Protein AF-A0A916JR42-F1 (afdb_monomer_lite)

Secondary structure (DSSP, 8-state):
--EEEHHHHHHH-THHHHTS---HHHHHHHHHTTSS-EEEETTEEEEEHHHHHHHHHHHHHHHTT-

Foldseek 3Di:
DDWDFPVRCCVVCVCCCPPVVDDPVNVVVCVVVVQFDWDADPNTIITDPVSVVVVVVVVVVVVVVD

pLDDT: mean 92.31, std 9.19, range [47.84, 97.81]

Organism: NCBI:txid2829795

Radius of gyration: 11.6 Å; chains: 1; bounding box: 26×22×37 Å

Structure (mmCIF, N/CA/C/O backbone):
data_AF-A0A916JR42-F1
#
_entry.id   AF-A0A916JR42-F1
#
loop_
_atom_site.group_PDB
_atom_site.id
_atom_site.type_symbol
_atom_site.label_atom_id
_atom_site.label_alt_id
_atom_site.label_comp_id
_atom_site.label_asym_id
_atom_site.label_entity_id
_atom_site.label_seq_id
_atom_site.pdbx_PDB_ins_code
_atom_site.Cartn_x
_atom_site.Cartn_y
_atom_site.Cartn_z
_atom_site.occupancy
_atom_site.B_iso_or_equiv
_atom_site.auth_seq_id
_atom_site.auth_comp_id
_atom_site.auth_asym_id
_atom_site.auth_atom_id
_atom_site.pdbx_PDB_model_num
ATOM 1 N N . MET A 1 1 ? 16.069 -1.709 -1.548 1.00 61.12 1 MET A N 1
ATOM 2 C CA . MET A 1 1 ? 14.664 -1.260 -1.446 1.00 61.12 1 MET A CA 1
ATOM 3 C C . MET A 1 1 ? 13.802 -2.388 -1.958 1.00 61.12 1 MET A C 1
ATOM 5 O O . MET A 1 1 ? 14.049 -2.831 -3.072 1.00 61.12 1 MET A O 1
ATOM 9 N N . ASN A 1 2 ? 12.898 -2.903 -1.127 1.00 91.50 2 ASN A N 1
ATOM 10 C CA . ASN A 1 2 ? 11.990 -3.966 -1.538 1.00 91.50 2 ASN A CA 1
ATOM 11 C C . ASN A 1 2 ? 10.721 -3.321 -2.101 1.00 91.50 2 ASN A C 1
ATOM 13 O O . ASN A 1 2 ? 10.140 -2.462 -1.434 1.00 91.50 2 ASN A O 1
ATOM 17 N N . TYR A 1 3 ? 10.356 -3.682 -3.324 1.00 96.06 3 TYR A N 1
ATOM 18 C CA . TYR A 1 3 ? 9.155 -3.196 -3.990 1.00 96.06 3 TYR A CA 1
ATOM 19 C C . TYR A 1 3 ? 8.201 -4.365 -4.158 1.00 96.06 3 TYR A C 1
ATOM 21 O O . TYR A 1 3 ? 8.649 -5.450 -4.513 1.00 96.06 3 TYR A O 1
ATOM 29 N N . LEU A 1 4 ? 6.925 -4.122 -3.906 1.00 96.81 4 LEU A N 1
ATOM 30 C CA . LEU A 1 4 ? 5.865 -5.109 -4.020 1.00 96.81 4 LEU A CA 1
ATOM 31 C C . LEU A 1 4 ? 4.822 -4.594 -5.001 1.00 96.81 4 LEU A C 1
ATOM 33 O O . LEU A 1 4 ? 4.521 -3.397 -5.014 1.00 96.81 4 LEU A O 1
ATOM 37 N N . ASN A 1 5 ? 4.296 -5.482 -5.833 1.00 96.56 5 ASN A N 1
ATOM 38 C CA . ASN A 1 5 ? 3.088 -5.182 -6.587 1.00 96.56 5 ASN A CA 1
ATOM 39 C C . ASN A 1 5 ? 1.856 -5.197 -5.660 1.00 96.56 5 ASN A C 1
ATOM 41 O O . ASN A 1 5 ? 1.952 -5.537 -4.480 1.00 96.56 5 ASN A O 1
ATOM 45 N N . VAL A 1 6 ? 0.705 -4.784 -6.187 1.00 94.38 6 VAL A N 1
ATOM 46 C CA . VAL A 1 6 ? -0.531 -4.654 -5.401 1.00 94.38 6 VAL A CA 1
ATOM 47 C C . VAL A 1 6 ? -0.981 -5.997 -4.811 1.00 94.38 6 VAL A C 1
ATOM 49 O O . VAL A 1 6 ? -1.263 -6.050 -3.617 1.00 94.38 6 VAL A O 1
ATOM 52 N N . ASP A 1 7 ? -0.954 -7.083 -5.587 1.00 95.06 7 ASP A N 1
ATOM 53 C CA . ASP A 1 7 ? -1.319 -8.424 -5.105 1.00 95.06 7 ASP A CA 1
ATOM 54 C C . ASP A 1 7 ? -0.407 -8.866 -3.951 1.00 95.06 7 ASP A C 1
ATOM 56 O O . ASP A 1 7 ? -0.874 -9.296 -2.896 1.00 95.06 7 ASP A O 1
ATOM 60 N N . GLU A 1 8 ? 0.905 -8.665 -4.100 1.00 96.44 8 GLU A N 1
ATOM 61 C CA . GLU A 1 8 ? 1.880 -8.966 -3.054 1.00 96.44 8 GLU A CA 1
ATOM 62 C C . GLU A 1 8 ? 1.635 -8.137 -1.783 1.00 96.44 8 GLU A C 1
ATOM 64 O O . GLU A 1 8 ? 1.864 -8.637 -0.682 1.00 96.44 8 GLU A O 1
ATOM 69 N N . LEU A 1 9 ? 1.173 -6.885 -1.884 1.00 95.75 9 LEU A N 1
ATOM 70 C CA . LEU A 1 9 ? 0.811 -6.097 -0.700 1.00 95.75 9 LEU A CA 1
ATOM 71 C C . LEU A 1 9 ? -0.359 -6.733 0.056 1.00 95.75 9 LEU A C 1
ATOM 73 O O . LEU A 1 9 ? -0.285 -6.859 1.276 1.00 95.75 9 LEU A O 1
ATOM 77 N N . PHE A 1 10 ? -1.403 -7.168 -0.647 1.00 94.75 10 PHE A N 1
ATOM 78 C CA . PHE A 1 10 ? -2.549 -7.831 -0.023 1.00 94.75 10 PHE A CA 1
ATOM 79 C C . PHE A 1 10 ? -2.189 -9.180 0.605 1.00 94.75 10 PHE A C 1
ATOM 81 O O . PHE A 1 10 ? -2.717 -9.519 1.664 1.00 94.75 10 PHE A O 1
ATOM 88 N N . GLU A 1 11 ? -1.263 -9.924 0.001 1.00 95.56 11 GLU A N 1
ATOM 89 C CA . GLU A 1 11 ? -0.759 -11.181 0.563 1.00 95.56 11 GLU A CA 1
ATOM 90 C C . GLU A 1 11 ? 0.121 -10.966 1.802 1.00 95.56 11 GLU A C 1
ATOM 92 O O . GLU A 1 11 ? 0.017 -11.713 2.776 1.00 95.56 11 GLU A O 1
ATOM 97 N N . ASN A 1 12 ? 0.997 -9.954 1.781 1.00 95.31 12 ASN A N 1
ATOM 98 C CA . ASN A 1 12 ? 1.933 -9.688 2.879 1.00 95.31 12 ASN A CA 1
ATOM 99 C C . ASN A 1 12 ? 1.278 -8.934 4.050 1.00 95.31 12 ASN A C 1
ATOM 101 O O . ASN A 1 12 ? 1.756 -9.060 5.178 1.00 95.31 12 ASN A O 1
ATOM 105 N N . TYR A 1 13 ? 0.213 -8.169 3.794 1.00 94.81 13 TYR A N 1
ATOM 106 C CA . TYR A 1 13 ? -0.483 -7.343 4.785 1.00 94.81 13 TYR A CA 1
ATOM 107 C C . TYR A 1 13 ? -2.001 -7.587 4.734 1.00 94.81 13 TYR A C 1
ATOM 109 O O . TYR A 1 13 ? -2.757 -6.691 4.354 1.00 94.81 13 TYR A O 1
ATOM 117 N N . PRO A 1 14 ? -2.491 -8.784 5.102 1.00 92.69 14 PRO A N 1
ATOM 118 C CA . PRO A 1 14 ? -3.910 -9.136 4.988 1.00 92.69 14 PRO A CA 1
ATOM 119 C C . PRO A 1 14 ? -4.847 -8.210 5.785 1.00 92.69 14 PRO A C 1
ATOM 121 O O . PRO A 1 14 ? -6.035 -8.110 5.464 1.00 92.69 14 PRO A O 1
ATOM 124 N N . GLU A 1 15 ? -4.336 -7.499 6.795 1.00 91.62 15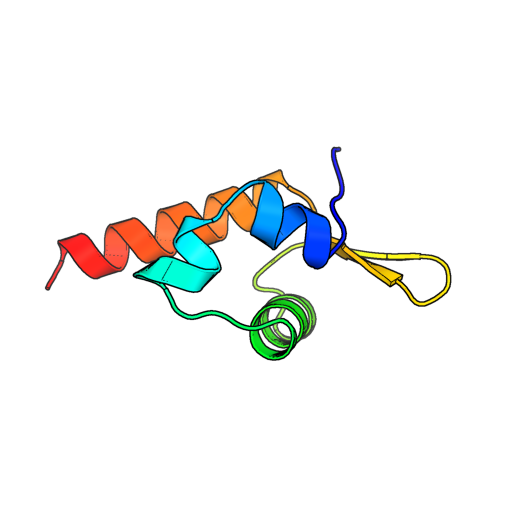 GLU A N 1
ATOM 125 C CA . GLU A 1 15 ? -5.070 -6.474 7.545 1.00 91.62 15 GLU A CA 1
ATOM 126 C C . GLU A 1 15 ? -5.596 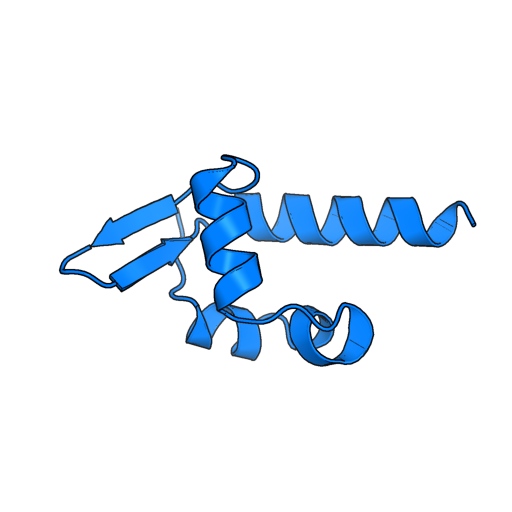-5.336 6.656 1.00 91.62 15 GLU A C 1
ATOM 128 O O . GLU A 1 15 ? -6.641 -4.757 6.953 1.00 91.62 15 GLU A O 1
ATOM 133 N N . ILE A 1 16 ? -4.930 -5.028 5.537 1.00 92.44 16 ILE A N 1
ATOM 134 C CA . ILE A 1 16 ? -5.345 -3.909 4.684 1.00 92.44 16 ILE A CA 1
ATOM 135 C C . ILE A 1 16 ? -6.681 -4.195 3.993 1.00 92.44 16 ILE A C 1
ATOM 137 O O . ILE A 1 16 ? -7.484 -3.284 3.821 1.00 92.44 16 ILE A O 1
ATOM 141 N N . ASN A 1 17 ? -6.958 -5.458 3.653 1.00 90.50 17 ASN A N 1
ATOM 142 C CA . ASN A 1 17 ? -8.236 -5.866 3.069 1.00 90.50 17 ASN A CA 1
ATOM 143 C C . ASN A 1 17 ? -9.270 -6.198 4.155 1.00 90.50 17 ASN A C 1
ATOM 145 O O . ASN A 1 17 ? -10.424 -5.787 4.068 1.00 90.50 17 ASN A O 1
ATOM 149 N N . ASN A 1 18 ? -8.861 -6.924 5.198 1.00 89.75 18 ASN A N 1
ATOM 150 C CA . ASN A 1 18 ? -9.799 -7.419 6.206 1.00 89.75 18 ASN A CA 1
ATOM 151 C C . ASN A 1 18 ? -10.266 -6.323 7.172 1.00 89.75 18 ASN A C 1
ATOM 153 O O . ASN A 1 18 ? -11.467 -6.199 7.42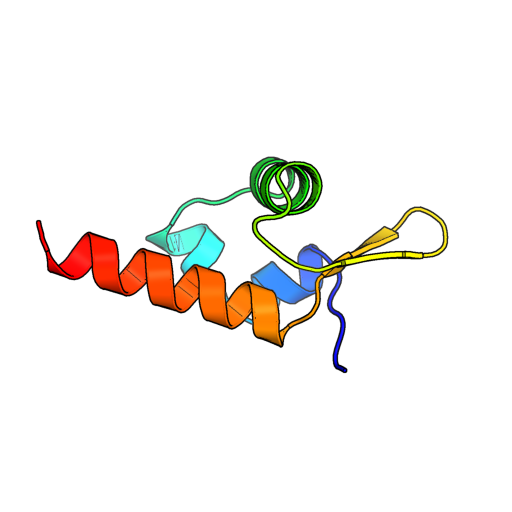5 1.00 89.75 18 ASN A O 1
ATOM 157 N N . ASP A 1 19 ? -9.331 -5.518 7.678 1.00 91.75 19 ASP A N 1
ATOM 158 C CA . ASP A 1 19 ? -9.604 -4.521 8.712 1.00 91.75 19 ASP A CA 1
ATOM 159 C C . ASP A 1 19 ? -9.825 -3.145 8.080 1.00 91.75 19 ASP A C 1
ATOM 161 O O . ASP A 1 19 ? -10.868 -2.520 8.282 1.00 91.75 19 ASP A O 1
ATOM 165 N N . PHE A 1 20 ? -8.876 -2.689 7.252 1.00 92.19 20 PHE A N 1
ATOM 166 C CA . PHE A 1 20 ? -8.937 -1.349 6.652 1.00 92.19 20 PHE A CA 1
ATOM 167 C C . PHE A 1 20 ? -9.852 -1.276 5.428 1.00 92.19 20 PHE A C 1
ATOM 169 O O . PHE A 1 20 ? -10.274 -0.181 5.051 1.00 92.19 20 PHE A O 1
ATOM 176 N N . LYS A 1 21 ? -10.192 -2.432 4.838 1.00 93.12 21 LYS A N 1
ATOM 177 C CA . LYS A 1 21 ? -11.054 -2.568 3.652 1.00 93.12 21 LYS A CA 1
ATOM 178 C C . LYS A 1 21 ? -10.553 -1.786 2.435 1.00 93.12 21 LYS A C 1
ATOM 180 O O . LYS A 1 21 ? -11.362 -1.356 1.611 1.00 93.12 21 LYS A O 1
ATOM 185 N N . TRP A 1 22 ? -9.238 -1.604 2.335 1.00 95.00 22 TRP A N 1
ATOM 186 C CA . TRP A 1 22 ? -8.589 -1.014 1.171 1.00 95.00 22 TRP A CA 1
ATOM 187 C C . TRP A 1 22 ? -8.657 -1.972 -0.016 1.00 95.00 22 TRP A C 1
ATOM 189 O O . TRP A 1 22 ? -8.536 -3.186 0.136 1.00 95.00 22 TRP A O 1
ATOM 199 N N . LYS A 1 23 ? -8.846 -1.406 -1.201 1.00 95.44 23 LYS A N 1
ATOM 200 C CA . LYS A 1 23 ? -8.907 -2.084 -2.496 1.00 95.44 23 LYS A CA 1
ATOM 201 C C . LYS A 1 23 ? -7.752 -1.629 -3.376 1.00 95.44 23 LYS A C 1
ATOM 203 O O . LYS A 1 23 ? -7.136 -0.599 -3.119 1.00 95.44 23 LYS A O 1
ATOM 208 N N . ASP A 1 24 ? -7.517 -2.336 -4.473 1.00 94.25 24 ASP A N 1
ATOM 209 C CA . ASP A 1 24 ? -6.488 -2.007 -5.467 1.00 94.25 24 ASP A CA 1
ATOM 210 C C . ASP A 1 24 ? -6.564 -0.547 -5.947 1.00 94.25 24 ASP A C 1
ATOM 212 O O . ASP A 1 24 ? -5.536 0.111 -6.138 1.00 94.25 24 ASP A O 1
ATOM 216 N N . SER A 1 25 ? -7.786 -0.019 -6.107 1.00 95.44 25 SER A N 1
ATOM 217 C CA . SER A 1 25 ? -8.025 1.384 -6.463 1.00 95.44 25 SER A CA 1
ATOM 218 C C . SER A 1 25 ? -7.486 2.346 -5.411 1.00 95.44 25 SER A C 1
ATOM 220 O O . SER A 1 25 ? -6.884 3.352 -5.770 1.00 95.44 25 SER A O 1
ATOM 222 N N . ASP A 1 26 ? -7.642 2.011 -4.130 1.00 96.25 26 ASP A N 1
ATOM 223 C CA . ASP A 1 26 ? -7.171 2.838 -3.020 1.00 96.25 26 ASP A CA 1
ATOM 224 C C . ASP A 1 26 ? -5.640 2.823 -2.974 1.00 96.25 26 ASP A C 1
ATOM 226 O O . ASP A 1 26 ? -5.012 3.864 -2.819 1.00 96.25 26 ASP A O 1
ATOM 230 N N . ILE A 1 27 ? -5.011 1.662 -3.206 1.00 95.88 27 ILE A N 1
ATOM 231 C CA . ILE A 1 27 ? -3.543 1.557 -3.275 1.00 95.88 27 ILE A CA 1
ATOM 232 C C . ILE A 1 27 ? -2.986 2.402 -4.426 1.00 95.88 27 ILE A C 1
ATOM 234 O O . ILE A 1 27 ? -1.955 3.066 -4.284 1.00 95.88 27 ILE A O 1
ATOM 238 N N . THR A 1 28 ? -3.687 2.397 -5.561 1.00 95.50 28 THR A N 1
ATOM 239 C CA . THR A 1 28 ? -3.341 3.225 -6.720 1.00 95.50 28 THR A CA 1
ATOM 240 C C . THR A 1 28 ? -3.475 4.709 -6.381 1.00 95.50 28 THR A C 1
ATOM 242 O O . THR A 1 28 ? -2.538 5.471 -6.613 1.00 95.50 28 THR A O 1
ATOM 245 N N . GLU A 1 29 ? -4.575 5.112 -5.743 1.00 96.75 29 GLU A N 1
ATOM 246 C CA . GLU A 1 29 ? -4.789 6.489 -5.292 1.00 96.75 29 GLU A CA 1
ATOM 247 C C . GLU A 1 29 ? -3.728 6.928 -4.270 1.00 96.75 29 GLU A C 1
ATOM 249 O O . GLU A 1 29 ? -3.190 8.028 -4.370 1.00 96.75 29 GLU A O 1
ATOM 254 N N . PHE A 1 30 ? -3.319 6.062 -3.336 1.00 96.62 30 PHE A N 1
ATOM 255 C CA . PHE A 1 30 ? -2.247 6.374 -2.384 1.00 96.62 30 PHE A CA 1
ATOM 256 C C . PHE A 1 30 ? -0.925 6.687 -3.086 1.00 96.62 30 PHE A C 1
ATOM 258 O O . PHE A 1 30 ? -0.179 7.567 -2.646 1.00 96.62 30 PHE A O 1
ATOM 265 N N . PHE A 1 31 ? -0.622 5.988 -4.179 1.00 96.88 31 PHE A N 1
ATOM 266 C CA . PHE A 1 31 ? 0.545 6.286 -4.999 1.00 96.88 31 PHE A CA 1
ATOM 267 C C . PHE A 1 31 ? 0.383 7.609 -5.762 1.00 96.88 31 PHE A C 1
ATOM 269 O O . PHE A 1 31 ? 1.285 8.450 -5.722 1.00 96.88 31 PHE A O 1
ATOM 276 N N . GLU A 1 32 ? -0.764 7.836 -6.404 1.00 96.00 32 GLU A N 1
ATOM 277 C CA . GLU A 1 32 ? -1.046 9.064 -7.161 1.00 96.00 32 GLU A CA 1
ATOM 278 C C . GLU A 1 32 ? -1.035 10.319 -6.272 1.00 96.00 32 GLU A C 1
ATOM 280 O O . GLU A 1 32 ? -0.464 11.351 -6.639 1.00 96.00 32 GLU A O 1
ATOM 285 N N . CYS A 1 33 ? -1.567 10.211 -5.054 1.00 96.62 33 CYS A N 1
ATOM 286 C CA . CYS A 1 33 ? -1.540 11.254 -4.030 1.00 96.62 33 CYS A CA 1
ATOM 287 C C . CYS A 1 33 ? -0.189 11.380 -3.308 1.00 96.62 33 CYS A C 1
ATOM 289 O O . CYS A 1 33 ? -0.052 12.226 -2.422 1.00 96.62 33 CYS A O 1
ATOM 291 N N . LYS A 1 34 ? 0.822 10.578 -3.677 1.00 95.25 34 LYS A N 1
ATOM 292 C CA . LYS A 1 34 ? 2.163 10.552 -3.061 1.00 95.25 34 LYS A CA 1
ATOM 293 C C . LYS A 1 34 ? 2.151 10.247 -1.557 1.00 95.25 34 LYS A C 1
ATOM 295 O O . LYS A 1 34 ? 3.051 10.675 -0.835 1.00 95.25 34 LYS A O 1
ATOM 300 N N . LEU A 1 35 ? 1.151 9.503 -1.087 1.00 95.88 35 LEU A N 1
ATOM 301 C CA . LEU A 1 35 ? 1.104 8.983 0.282 1.00 95.88 35 LEU A CA 1
ATOM 302 C C . LEU A 1 35 ? 2.078 7.819 0.467 1.00 95.88 35 LEU A C 1
ATOM 304 O O . LEU A 1 35 ? 2.613 7.622 1.554 1.00 95.88 35 LEU A O 1
ATOM 308 N N . VAL A 1 36 ? 2.342 7.072 -0.606 1.00 9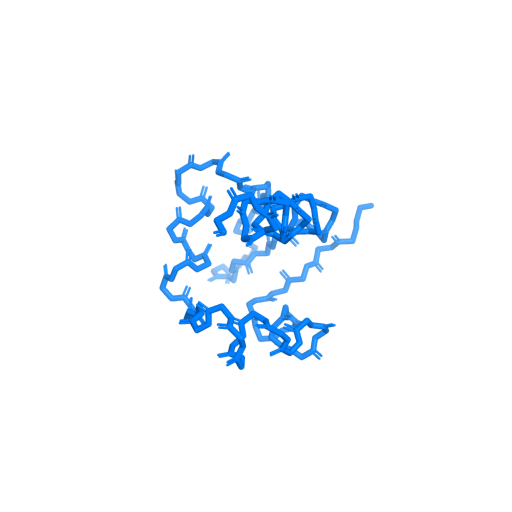6.50 36 VAL A N 1
ATOM 309 C CA . VAL A 1 36 ? 3.342 6.003 -0.637 1.00 96.50 36 VAL A CA 1
ATOM 310 C C . VAL A 1 36 ? 4.321 6.225 -1.778 1.00 96.50 36 VAL A C 1
ATOM 312 O O . VAL A 1 36 ? 3.992 6.805 -2.813 1.00 96.50 36 VAL A O 1
ATOM 315 N N . ASN A 1 37 ? 5.550 5.747 -1.600 1.00 97.06 37 ASN A N 1
ATOM 316 C CA . ASN A 1 37 ? 6.554 5.787 -2.651 1.00 97.06 37 ASN A CA 1
ATOM 317 C C . ASN A 1 37 ? 6.408 4.553 -3.538 1.00 97.06 37 ASN A C 1
ATOM 319 O O . ASN A 1 37 ? 6.241 3.440 -3.044 1.00 97.06 37 ASN A O 1
ATOM 323 N N . GLY A 1 38 ? 6.548 4.727 -4.845 1.00 95.62 38 GLY A N 1
ATOM 324 C CA . GLY A 1 38 ? 6.436 3.634 -5.800 1.00 95.62 38 GLY A CA 1
ATOM 325 C C . GLY A 1 38 ? 7.000 4.000 -7.163 1.00 95.62 38 GLY A C 1
ATOM 326 O O . GLY A 1 38 ? 7.581 5.071 -7.349 1.00 95.62 38 GLY A O 1
ATOM 327 N N . LYS A 1 39 ? 6.847 3.089 -8.116 1.00 95.69 39 LYS A N 1
ATOM 328 C CA . LYS A 1 39 ? 7.173 3.294 -9.525 1.00 95.69 39 LYS A CA 1
ATOM 329 C C . LYS A 1 39 ? 6.299 2.404 -10.399 1.00 95.69 39 LYS A C 1
ATOM 331 O O . LYS A 1 39 ? 5.855 1.348 -9.963 1.00 95.69 39 LYS A O 1
ATOM 336 N N . MET A 1 40 ? 6.138 2.802 -11.654 1.00 96.06 40 MET A N 1
ATOM 337 C CA . MET A 1 40 ? 5.593 1.930 -12.690 1.00 96.06 40 MET A CA 1
ATOM 338 C C . MET A 1 40 ? 6.741 1.169 -13.360 1.00 96.06 40 MET A C 1
ATOM 340 O O . MET A 1 40 ? 7.686 1.792 -13.845 1.00 96.06 40 MET A O 1
ATOM 344 N N . ASP A 1 41 ? 6.662 -0.159 -13.410 1.00 95.00 41 ASP A N 1
ATOM 345 C CA . ASP A 1 41 ? 7.591 -1.017 -14.155 1.00 95.00 41 ASP A CA 1
ATOM 346 C C . ASP A 1 41 ? 6.796 -1.867 -15.147 1.00 95.00 41 ASP A C 1
ATOM 348 O O . ASP A 1 41 ? 5.955 -2.670 -14.754 1.00 95.00 41 ASP A O 1
ATOM 352 N N . LYS A 1 42 ? 6.996 -1.635 -16.452 1.00 94.25 42 LYS A N 1
ATOM 353 C CA . LYS A 1 42 ? 6.294 -2.352 -17.540 1.00 94.25 42 LYS A CA 1
ATOM 354 C C . LYS A 1 42 ? 4.759 -2.395 -17.390 1.00 94.25 42 LYS A C 1
ATOM 356 O O . LYS A 1 42 ? 4.125 -3.372 -17.769 1.00 94.25 42 LYS A O 1
ATOM 361 N N . GLY A 1 43 ? 4.167 -1.324 -16.859 1.00 93.00 43 GLY A N 1
ATOM 362 C CA . GLY A 1 43 ? 2.718 -1.217 -16.644 1.00 93.00 43 GLY A CA 1
ATOM 363 C C . GLY A 1 43 ? 2.221 -1.790 -15.314 1.00 93.00 43 GLY A C 1
ATOM 364 O O . GLY A 1 43 ? 1.033 -1.691 -15.037 1.00 93.00 43 GLY A O 1
ATOM 365 N N . VAL A 1 44 ? 3.109 -2.328 -14.476 1.00 95.19 44 VAL A N 1
ATOM 366 C CA . VAL A 1 44 ? 2.788 -2.801 -13.126 1.00 95.19 44 VAL A CA 1
ATOM 367 C C . VAL A 1 44 ? 3.160 -1.728 -12.109 1.00 95.19 44 VAL A C 1
ATOM 369 O O . VAL A 1 44 ? 4.281 -1.210 -12.121 1.00 95.19 44 VAL A O 1
ATOM 372 N N . LEU A 1 45 ? 2.220 -1.401 -11.223 1.00 96.31 45 LEU A N 1
ATOM 373 C CA . LEU A 1 45 ? 2.469 -0.528 -10.083 1.00 96.31 45 LEU A CA 1
ATOM 374 C C . LEU A 1 45 ? 3.256 -1.288 -9.016 1.00 96.31 45 LEU A C 1
ATOM 376 O O . LEU A 1 45 ? 2.807 -2.310 -8.505 1.00 96.31 45 LEU A O 1
ATOM 380 N N . LEU A 1 46 ? 4.431 -0.764 -8.681 1.00 97.69 46 LEU A N 1
ATOM 381 C CA . LEU A 1 46 ? 5.309 -1.293 -7.652 1.00 97.69 46 LEU A CA 1
ATOM 382 C C . LEU A 1 46 ? 5.446 -0.281 -6.520 1.00 97.69 46 LEU A C 1
ATOM 384 O O . LEU A 1 46 ? 5.969 0.816 -6.716 1.00 97.69 46 LEU A O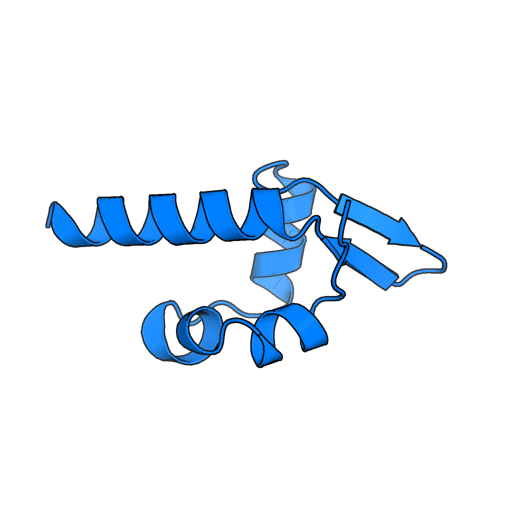 1
ATOM 388 N N . ILE A 1 47 ? 5.039 -0.666 -5.318 1.00 97.81 47 ILE A N 1
ATOM 389 C CA . ILE A 1 47 ? 5.088 0.167 -4.121 1.00 97.81 47 ILE A CA 1
ATOM 390 C C . ILE A 1 47 ? 6.288 -0.226 -3.267 1.00 97.81 47 ILE A C 1
ATOM 392 O O . ILE A 1 47 ? 6.582 -1.401 -3.058 1.00 97.81 47 ILE A O 1
ATOM 396 N N . SER A 1 48 ? 7.011 0.769 -2.764 1.00 97.31 48 SER A N 1
ATOM 397 C CA . SER A 1 48 ? 8.073 0.559 -1.787 1.00 97.31 48 SER A CA 1
ATOM 398 C C . SER A 1 48 ? 7.466 0.023 -0.496 1.00 97.31 48 SER A C 1
ATOM 400 O O . SER A 1 48 ? 6.668 0.705 0.152 1.00 97.31 48 SER A O 1
ATOM 402 N N . ARG A 1 49 ? 7.907 -1.173 -0.092 1.00 96.38 49 ARG A N 1
ATOM 403 C CA . ARG A 1 49 ? 7.437 -1.852 1.119 1.00 96.38 49 ARG A CA 1
ATOM 404 C C . ARG A 1 49 ? 7.466 -0.927 2.333 1.00 96.38 49 ARG A C 1
ATOM 406 O O . ARG A 1 49 ? 6.460 -0.761 3.004 1.00 96.38 49 ARG A O 1
ATOM 413 N N . LYS A 1 50 ? 8.602 -0.258 2.549 1.00 95.88 50 LYS A N 1
ATOM 414 C CA . LYS A 1 50 ? 8.803 0.609 3.712 1.00 95.88 50 LYS A CA 1
ATOM 415 C C . LYS A 1 50 ? 7.776 1.743 3.786 1.00 95.88 50 LYS A C 1
ATOM 417 O O . LYS A 1 50 ? 7.191 1.960 4.831 1.00 95.88 50 LYS A O 1
ATOM 422 N N . SER A 1 51 ? 7.527 2.447 2.679 1.00 96.69 51 SER A N 1
ATOM 423 C CA . SER A 1 51 ? 6.553 3.549 2.702 1.00 96.69 51 SER A CA 1
ATOM 424 C C . SER A 1 51 ? 5.123 3.060 2.895 1.00 96.69 51 SER A C 1
ATOM 426 O O . SER A 1 51 ? 4.296 3.794 3.418 1.00 96.69 51 SER A O 1
ATOM 428 N N . PHE A 1 52 ? 4.828 1.836 2.455 1.00 96.62 52 PHE A N 1
ATOM 429 C CA . PHE A 1 52 ? 3.530 1.225 2.692 1.00 96.62 52 PHE A CA 1
ATOM 430 C C . PHE A 1 52 ? 3.356 0.833 4.165 1.00 96.62 52 PHE A C 1
ATOM 432 O O . PHE A 1 52 ? 2.322 1.124 4.757 1.00 96.62 52 PHE A O 1
ATOM 439 N N . GLU A 1 53 ? 4.391 0.257 4.782 1.00 96.06 53 GLU A N 1
ATOM 440 C CA . GLU A 1 53 ? 4.425 -0.035 6.222 1.00 96.06 53 GLU A CA 1
ATOM 441 C C . GLU A 1 53 ? 4.251 1.237 7.062 1.00 96.06 53 GLU A C 1
ATOM 443 O O . GLU A 1 53 ? 3.443 1.239 7.991 1.00 96.06 53 GLU A O 1
ATOM 448 N N . ASP A 1 54 ? 4.925 2.331 6.691 1.00 95.94 54 ASP A N 1
ATOM 449 C CA . ASP A 1 54 ? 4.775 3.635 7.350 1.00 95.94 54 ASP A CA 1
ATOM 450 C C . ASP A 1 54 ? 3.307 4.131 7.283 1.00 95.94 54 ASP A C 1
ATOM 452 O O . ASP A 1 54 ? 2.771 4.645 8.269 1.00 95.94 54 ASP A O 1
ATOM 456 N N . LEU A 1 55 ? 2.618 3.934 6.147 1.00 95.25 55 LEU A N 1
ATOM 457 C CA . LEU A 1 55 ? 1.201 4.289 5.980 1.00 95.25 55 LEU A CA 1
ATOM 458 C C . LEU A 1 55 ? 0.272 3.409 6.836 1.00 95.25 55 LEU A C 1
ATOM 460 O O . LEU A 1 55 ? -0.650 3.923 7.475 1.00 95.25 55 LEU A O 1
ATOM 464 N N . ILE A 1 56 ? 0.512 2.095 6.874 1.00 94.88 56 ILE A N 1
ATOM 465 C CA . ILE A 1 56 ? -0.225 1.148 7.728 1.00 94.88 56 ILE A CA 1
ATOM 466 C C . ILE A 1 56 ? -0.068 1.541 9.200 1.00 94.88 56 ILE A C 1
ATOM 468 O O . ILE A 1 56 ? -1.046 1.565 9.952 1.00 94.88 56 ILE 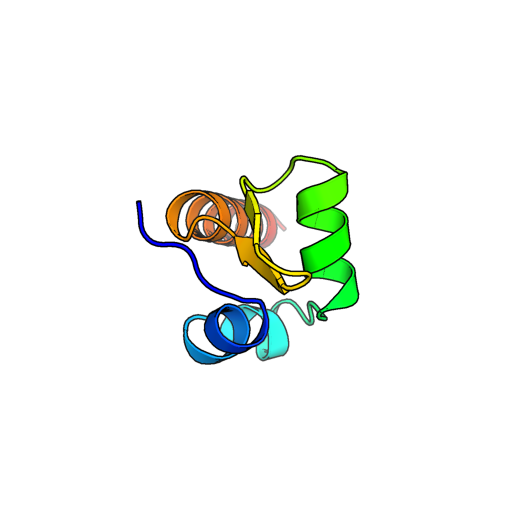A O 1
ATOM 472 N N . GLU A 1 57 ? 1.153 1.858 9.630 1.00 94.81 57 GLU A N 1
ATOM 473 C CA . GLU A 1 57 ? 1.418 2.270 11.004 1.00 94.81 57 GLU A CA 1
ATOM 474 C C . GLU A 1 57 ? 0.685 3.570 11.344 1.00 94.81 57 GLU A C 1
ATOM 476 O O . GLU A 1 57 ? 0.015 3.644 12.378 1.00 94.81 57 GLU A O 1
ATOM 481 N N . PHE A 1 58 ? 0.737 4.564 10.454 1.00 93.31 58 PHE A N 1
ATOM 482 C CA . PHE A 1 58 ? -0.017 5.803 10.617 1.00 93.31 58 PHE A CA 1
ATOM 483 C C . PHE A 1 58 ? -1.518 5.530 10.784 1.00 93.31 58 PHE A C 1
ATOM 485 O O . PHE A 1 58 ? -2.127 6.016 11.740 1.00 93.31 58 PHE A O 1
ATOM 492 N N . ARG A 1 59 ? -2.109 4.693 9.919 1.00 90.25 59 ARG A N 1
ATOM 493 C CA . ARG A 1 59 ? -3.527 4.314 10.004 1.00 90.25 59 ARG A CA 1
ATOM 494 C C . ARG A 1 59 ? -3.877 3.706 11.368 1.00 90.25 59 ARG A C 1
ATOM 496 O O . ARG A 1 59 ? -4.839 4.147 11.994 1.00 90.25 59 ARG A O 1
ATOM 503 N N . ARG A 1 60 ? -3.059 2.772 11.866 1.00 90.75 60 ARG A N 1
ATOM 504 C CA . ARG A 1 60 ? -3.236 2.140 13.191 1.00 90.75 60 ARG A CA 1
ATOM 505 C C . ARG A 1 60 ? -3.184 3.138 14.343 1.00 90.75 60 ARG A C 1
ATOM 507 O O . ARG A 1 60 ? -3.857 2.951 15.354 1.00 90.75 60 ARG A O 1
ATOM 514 N N . GLN A 1 61 ? -2.342 4.163 14.242 1.00 91.12 61 GLN A N 1
ATOM 515 C CA . GLN A 1 61 ? -2.234 5.186 15.282 1.00 91.12 61 GLN A CA 1
ATOM 516 C C . GLN A 1 61 ? -3.451 6.113 15.307 1.00 91.12 61 GLN A C 1
ATOM 518 O O . GLN A 1 61 ? -3.842 6.552 16.389 1.00 91.12 61 GLN A O 1
ATOM 523 N N . VAL A 1 62 ? -4.046 6.397 14.145 1.00 86.44 62 VAL A N 1
ATOM 524 C CA . VAL A 1 62 ? -5.286 7.179 14.051 1.00 86.44 62 VAL A CA 1
ATOM 525 C C . VAL A 1 62 ? -6.444 6.416 14.697 1.00 86.44 62 VAL A C 1
ATOM 527 O O . VAL A 1 62 ? -7.131 6.986 15.533 1.00 86.44 62 VAL A O 1
ATOM 530 N N . GLU A 1 63 ? -6.592 5.118 14.420 1.00 75.31 63 GLU A N 1
ATOM 531 C CA . GLU A 1 63 ? -7.671 4.296 15.002 1.00 75.31 63 GLU A CA 1
ATOM 532 C C . GLU A 1 63 ? -7.590 4.132 16.525 1.00 75.31 63 GLU A C 1
ATOM 534 O O . GLU A 1 63 ? -8.603 3.903 17.169 1.00 75.31 63 GLU A O 1
ATOM 539 N N . LYS A 1 64 ? -6.403 4.260 17.129 1.00 68.50 64 LYS A N 1
ATOM 540 C CA . LYS A 1 64 ? -6.234 4.198 18.594 1.00 68.50 64 LYS A CA 1
ATOM 541 C C . LYS A 1 64 ? -6.630 5.485 19.326 1.00 68.50 64 LYS A C 1
ATOM 543 O O . LYS A 1 64 ? -6.551 5.512 20.554 1.00 68.50 64 LYS A O 1
ATOM 548 N N . LYS A 1 65 ? -6.930 6.567 18.602 1.00 59.31 65 LYS A N 1
ATOM 549 C CA . LYS A 1 65 ? -7.255 7.879 19.182 1.00 59.31 65 LYS A CA 1
ATOM 550 C C . LYS A 1 65 ? -8.752 8.206 19.184 1.00 59.31 65 LYS A C 1
ATOM 552 O O . LYS A 1 65 ? -9.100 9.245 19.743 1.00 59.31 65 LYS A O 1
ATOM 557 N N . ASP A 1 66 ? -9.584 7.337 18.617 1.00 47.84 66 ASP A N 1
ATOM 558 C CA . ASP A 1 66 ? -11.051 7.345 18.728 1.00 47.84 66 ASP A CA 1
ATOM 559 C C . ASP A 1 66 ? -11.521 6.313 19.770 1.00 47.84 66 ASP A C 1
ATOM 561 O O . ASP A 1 66 ? -12.550 6.574 20.436 1.00 47.84 66 ASP A O 1
#

Sequence (66 aa):
MNYLNVDELFENYPEINNDFKWKDSDITEFFECKLVNGKMDKGVLLISRKSFEDLIEFRRQVEKKD